Protein AF-D4KCF3-F1 (afdb_monomer)

Solvent-accessible surface area (backbone atoms only — not comparable to full-atom values): 6699 Å² total; per-residue (Å²): 130,83,52,75,65,58,49,42,72,72,76,52,61,69,68,56,55,52,52,35,52,56,47,53,54,55,45,32,79,72,72,47,59,63,82,80,36,34,41,85,78,40,50,38,67,75,55,26,59,61,24,51,52,48,23,74,75,68,70,46,65,66,29,54,43,51,24,51,48,25,52,52,46,22,71,77,32,55,71,55,88,88,70,74,95,71,94,73,58,79,86,78,45,83,71,69,83,90,57,81,54,72,64,58,51,60,59,75,73,109

Structure (mmCIF, N/CA/C/O backbone):
data_AF-D4KCF3-F1
#
_entry.id   AF-D4KCF3-F1
#
loop_
_atom_site.group_PDB
_atom_site.id
_atom_site.type_symbol
_atom_site.label_atom_id
_atom_site.label_alt_id
_atom_site.label_comp_id
_atom_site.label_asym_id
_atom_site.label_entity_id
_atom_site.label_seq_id
_atom_site.pdbx_PDB_ins_code
_atom_site.Cartn_x
_atom_site.Cartn_y
_atom_site.Cartn_z
_atom_site.occupancy
_atom_site.B_iso_or_equiv
_atom_site.auth_seq_id
_atom_site.auth_comp_id
_atom_site.auth_asym_id
_atom_site.auth_atom_id
_atom_site.pdbx_PDB_model_num
ATOM 1 N N . MET A 1 1 ? -24.249 8.684 19.299 1.00 83.88 1 MET A N 1
ATOM 2 C CA . MET A 1 1 ? -23.344 8.234 18.224 1.00 83.88 1 MET A CA 1
ATOM 3 C C . MET A 1 1 ? -22.205 9.226 18.164 1.00 83.88 1 MET A C 1
ATOM 5 O O . MET A 1 1 ? -22.478 10.414 18.312 1.00 83.88 1 MET A O 1
ATOM 9 N N . ASP A 1 2 ? -20.975 8.747 18.005 1.00 90.31 2 ASP A N 1
ATOM 10 C CA . ASP A 1 2 ? -19.811 9.614 17.807 1.00 90.31 2 ASP A CA 1
ATOM 11 C C . ASP A 1 2 ? -19.990 10.448 16.529 1.00 90.31 2 ASP A C 1
ATOM 13 O O . ASP A 1 2 ? -20.615 10.005 15.561 1.00 90.31 2 ASP A O 1
ATOM 17 N N . THR A 1 3 ? -19.457 11.666 16.524 1.00 96.25 3 THR A N 1
ATOM 18 C CA . THR A 1 3 ? -19.396 12.501 15.317 1.00 96.25 3 THR A CA 1
ATOM 19 C C . THR A 1 3 ? -18.349 11.958 14.341 1.00 96.25 3 THR A C 1
ATOM 21 O O . THR A 1 3 ? -17.403 11.278 14.741 1.00 96.25 3 THR A O 1
ATOM 24 N N . THR A 1 4 ? -18.453 12.318 13.058 1.00 95.50 4 THR A N 1
ATOM 25 C CA . THR A 1 4 ? -17.449 11.951 12.042 1.00 95.50 4 THR A CA 1
ATOM 26 C C . THR A 1 4 ? -16.034 12.358 12.452 1.00 95.50 4 THR A C 1
ATOM 28 O O . THR A 1 4 ? -15.092 11.604 12.234 1.00 95.50 4 THR A O 1
ATOM 31 N N . GLN A 1 5 ? -15.881 13.525 13.083 1.00 95.31 5 GLN A N 1
ATOM 32 C CA . GLN A 1 5 ? -14.581 13.995 13.554 1.00 95.31 5 GLN A 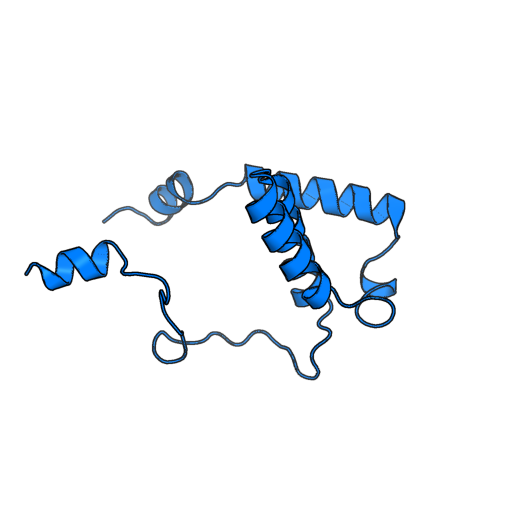CA 1
ATOM 33 C C . GLN A 1 5 ? -14.010 13.083 14.646 1.00 95.31 5 GLN A C 1
ATOM 35 O O . GLN A 1 5 ? -12.863 12.670 14.536 1.00 95.31 5 GLN A O 1
ATOM 40 N N . GLN A 1 6 ? -14.813 12.719 15.649 1.00 97.12 6 GLN A N 1
ATOM 41 C CA . GLN A 1 6 ? -14.375 11.831 16.732 1.00 97.12 6 GLN A CA 1
ATOM 42 C C . GLN A 1 6 ? -13.975 10.443 16.213 1.00 97.12 6 GLN A C 1
ATOM 44 O O . GLN A 1 6 ? -13.008 9.861 16.696 1.00 97.12 6 GLN A O 1
ATOM 49 N N . ILE A 1 7 ? -14.688 9.928 15.204 1.00 96.06 7 ILE A N 1
ATOM 50 C CA . ILE A 1 7 ? -14.343 8.658 14.552 1.00 96.06 7 ILE A CA 1
ATOM 51 C C . ILE A 1 7 ? -12.975 8.763 13.873 1.00 96.06 7 ILE A C 1
ATOM 53 O O . ILE A 1 7 ? -12.123 7.905 14.079 1.00 96.06 7 ILE A O 1
ATOM 57 N N . LEU A 1 8 ? -12.734 9.824 13.098 1.00 95.81 8 LEU A N 1
ATOM 58 C CA . LEU A 1 8 ? -11.454 10.016 12.413 1.00 95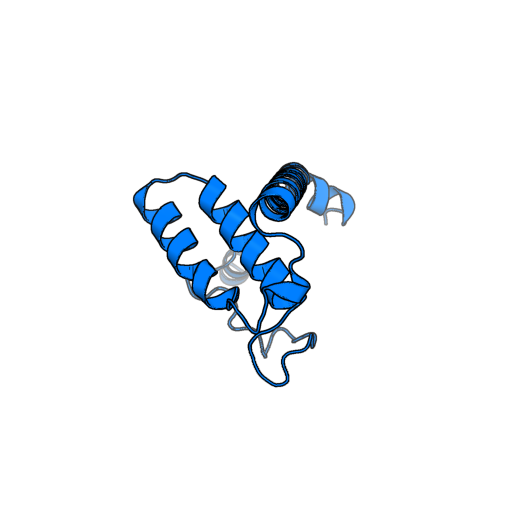.81 8 LEU A CA 1
ATOM 59 C C . LEU A 1 8 ? -10.303 10.254 13.397 1.00 95.81 8 LEU A C 1
ATOM 61 O O . LEU A 1 8 ? -9.232 9.693 13.220 1.00 95.81 8 LEU A O 1
ATOM 65 N N . GLU A 1 9 ? -10.508 11.033 14.457 1.00 94.62 9 GLU A N 1
ATOM 66 C CA . GLU A 1 9 ? -9.487 11.238 15.493 1.00 94.62 9 GLU A CA 1
ATOM 67 C C . GLU A 1 9 ? -9.084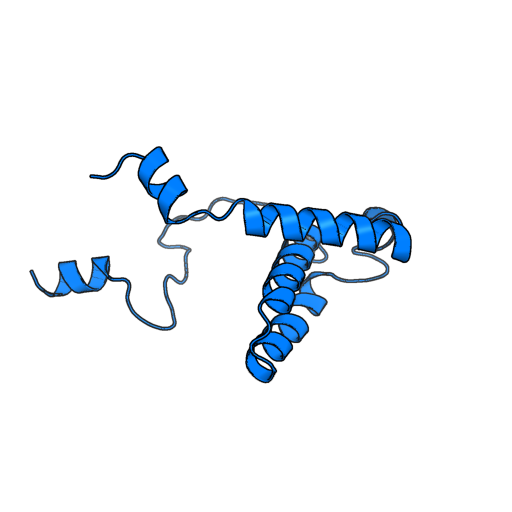 9.932 16.191 1.00 94.62 9 GLU A C 1
ATOM 69 O O . GLU A 1 9 ? -7.931 9.788 16.598 1.00 94.62 9 GLU A O 1
ATOM 74 N N . ARG A 1 10 ? -10.015 8.978 16.314 1.00 94.56 10 ARG A N 1
ATOM 75 C CA . ARG A 1 10 ? -9.759 7.667 16.918 1.00 94.56 10 ARG A CA 1
ATOM 76 C C . ARG A 1 10 ? -9.135 6.672 15.939 1.00 94.56 10 ARG A C 1
ATOM 78 O O . ARG A 1 10 ? -8.192 5.978 16.307 1.00 94.56 10 ARG A O 1
ATOM 85 N N . ASP A 1 11 ? -9.671 6.591 14.722 1.00 95.19 11 ASP A N 1
ATOM 86 C CA . ASP A 1 11 ? -9.456 5.452 13.821 1.00 95.19 11 ASP A CA 1
ATOM 87 C C . ASP A 1 11 ? -8.620 5.804 12.566 1.00 95.19 11 ASP A C 1
ATOM 89 O O . ASP A 1 11 ? -8.313 4.919 11.766 1.00 95.19 11 ASP A O 1
ATOM 93 N N . TRP A 1 12 ? -8.219 7.071 12.374 1.00 97.00 12 TRP A N 1
ATOM 94 C CA . TRP A 1 12 ? -7.384 7.516 11.246 1.00 97.00 12 TRP A CA 1
ATOM 95 C C . TRP A 1 12 ? -5.977 7.960 11.677 1.00 97.00 12 TRP A C 1
ATOM 97 O O . TRP A 1 12 ? -5.812 8.795 12.563 1.00 97.00 12 TRP A O 1
ATOM 107 N N . ASP A 1 13 ? -4.941 7.480 10.978 1.00 97.19 13 ASP A N 1
ATOM 108 C CA . ASP A 1 13 ? -3.540 7.824 11.263 1.00 97.19 13 ASP A CA 1
ATOM 109 C C . ASP A 1 13 ? -2.902 8.685 10.154 1.00 97.19 13 ASP A C 1
ATOM 111 O O . ASP A 1 13 ? -2.358 8.193 9.161 1.00 97.19 13 ASP A O 1
ATOM 115 N N . ASN A 1 14 ? -2.868 10.005 10.360 1.00 96.69 14 ASN A N 1
ATOM 116 C CA . ASN A 1 14 ? -2.137 10.930 9.481 1.00 96.69 14 ASN A CA 1
ATOM 117 C C . ASN A 1 14 ? -0.619 10.660 9.450 1.00 96.69 14 ASN A C 1
ATOM 119 O O . ASN A 1 14 ? 0.062 10.963 8.465 1.00 96.69 14 ASN A O 1
ATOM 123 N N . GLY A 1 15 ? -0.070 10.067 10.510 1.00 97.75 15 GLY A N 1
ATOM 124 C CA . GLY A 1 15 ? 1.315 9.631 10.577 1.00 97.75 15 GLY A CA 1
ATOM 125 C C . GLY A 1 15 ? 1.617 8.483 9.615 1.00 97.75 15 GLY A C 1
ATOM 126 O O . GLY A 1 15 ? 2.747 8.410 9.123 1.00 97.75 15 GLY A O 1
ATOM 127 N N . PHE A 1 16 ? 0.655 7.608 9.316 1.00 98.31 16 PHE A N 1
ATOM 128 C CA . PHE A 1 16 ? 0.777 6.573 8.285 1.00 98.31 16 PHE A CA 1
ATOM 129 C C . PHE A 1 16 ? 0.892 7.209 6.895 1.00 98.31 16 PHE A C 1
ATOM 131 O O . PHE A 1 16 ? 1.864 6.962 6.175 1.00 98.31 16 PHE A O 1
ATOM 138 N N . VAL A 1 17 ? -0.017 8.134 6.569 1.00 98.12 17 VAL A N 1
ATOM 139 C CA . VAL A 1 17 ? -0.014 8.880 5.297 1.00 98.12 17 VAL A CA 1
ATOM 140 C C . VAL A 1 17 ? 1.284 9.668 5.117 1.00 98.12 17 VAL A C 1
ATOM 142 O O . VAL A 1 17 ? 1.881 9.664 4.040 1.00 98.12 17 VAL A O 1
ATOM 145 N N . LYS A 1 18 ? 1.798 10.300 6.178 1.00 98.50 18 LYS A N 1
ATOM 146 C CA . LYS A 1 18 ? 3.075 11.019 6.096 1.00 98.50 18 LYS A CA 1
ATOM 147 C C . LYS A 1 18 ? 4.249 10.088 5.775 1.00 98.50 18 LYS A C 1
ATOM 149 O O . LYS A 1 18 ? 5.129 10.454 4.995 1.00 98.50 18 LYS A O 1
ATOM 154 N N . LYS A 1 19 ? 4.270 8.875 6.338 1.00 98.62 19 LYS A N 1
ATOM 155 C CA . LYS A 1 19 ? 5.303 7.873 6.026 1.00 98.62 19 LYS A CA 1
ATOM 156 C C . LYS A 1 19 ? 5.191 7.382 4.581 1.00 98.62 19 LYS A C 1
ATOM 158 O O . LYS A 1 19 ? 6.226 7.233 3.932 1.00 98.62 19 LYS A O 1
ATOM 163 N N . MET A 1 20 ? 3.970 7.207 4.063 1.00 98.62 20 MET A N 1
ATOM 164 C CA . MET A 1 20 ? 3.740 6.921 2.641 1.00 98.62 20 MET A CA 1
ATOM 165 C C . MET A 1 20 ? 4.375 7.999 1.755 1.00 98.62 20 MET A C 1
ATOM 167 O O . MET A 1 20 ? 5.225 7.685 0.923 1.00 98.62 20 MET A O 1
ATOM 171 N N . GLN A 1 21 ? 4.057 9.275 2.009 1.00 98.44 21 GLN A N 1
ATOM 172 C CA . GLN A 1 21 ? 4.613 10.419 1.271 1.00 98.44 21 GLN A CA 1
ATOM 173 C C . GLN A 1 21 ? 6.145 10.430 1.282 1.00 98.44 21 GLN A C 1
ATOM 175 O O . GLN A 1 21 ? 6.769 10.553 0.231 1.00 98.44 21 GLN A O 1
ATOM 180 N N . ASN A 1 22 ? 6.763 10.255 2.455 1.00 98.25 22 ASN A N 1
ATOM 181 C CA . ASN A 1 22 ? 8.222 10.242 2.581 1.00 98.25 22 ASN A CA 1
ATOM 182 C C . ASN A 1 22 ? 8.865 9.155 1.703 1.00 98.25 22 ASN A C 1
ATOM 184 O O . ASN A 1 22 ? 9.912 9.379 1.100 1.00 98.25 22 ASN A O 1
ATOM 188 N N . ARG A 1 23 ? 8.233 7.983 1.602 1.00 97.31 23 ARG A N 1
ATOM 189 C CA . ARG A 1 23 ? 8.714 6.868 0.775 1.00 97.31 23 ARG A CA 1
ATOM 190 C C . ARG A 1 23 ? 8.535 7.123 -0.713 1.00 97.31 23 ARG A C 1
ATOM 192 O O . ARG A 1 23 ? 9.460 6.834 -1.461 1.00 97.31 23 ARG A O 1
ATOM 199 N N . ILE A 1 24 ? 7.420 7.720 -1.135 1.00 97.56 24 ILE A N 1
ATOM 200 C CA . ILE A 1 24 ? 7.230 8.130 -2.535 1.00 97.56 24 ILE A CA 1
ATOM 201 C C . ILE A 1 24 ? 8.309 9.132 -2.959 1.00 97.56 24 ILE A C 1
ATOM 203 O O . ILE A 1 24 ? 8.882 8.980 -4.034 1.00 97.56 24 ILE A O 1
ATOM 207 N N . LEU A 1 25 ? 8.658 10.094 -2.096 1.00 97.81 25 LEU A N 1
ATOM 208 C CA . LEU A 1 25 ? 9.747 11.038 -2.367 1.00 97.81 25 LEU A CA 1
ATOM 209 C C . LEU A 1 25 ? 11.094 10.323 -2.533 1.00 97.81 25 LEU A C 1
ATOM 211 O O . LEU A 1 25 ? 11.797 10.555 -3.511 1.00 97.81 25 LEU A O 1
ATOM 215 N N . VAL A 1 26 ? 11.444 9.413 -1.618 1.00 96.88 26 VAL A N 1
ATOM 216 C CA . VAL A 1 26 ? 12.681 8.619 -1.737 1.00 96.88 26 VAL A CA 1
ATOM 217 C C . VAL A 1 26 ? 12.679 7.775 -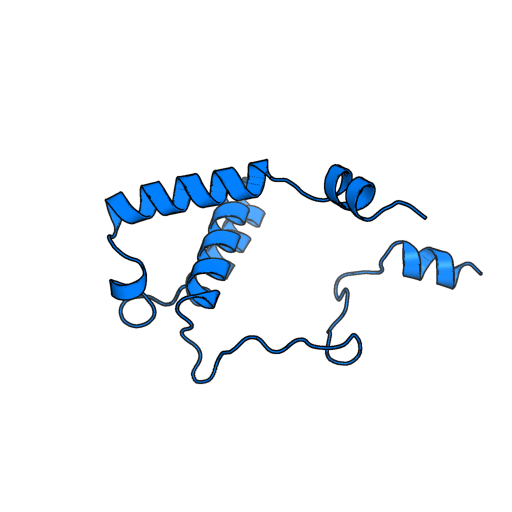3.015 1.00 96.88 26 VAL A C 1
ATOM 219 O O . VAL A 1 26 ? 13.693 7.720 -3.710 1.00 96.88 26 VAL A O 1
ATOM 222 N N . SER A 1 27 ? 11.555 7.140 -3.350 1.00 94.75 27 SER A N 1
ATOM 223 C CA . SER A 1 27 ? 11.401 6.355 -4.576 1.00 94.75 27 SER A CA 1
ATOM 224 C C . SER A 1 27 ? 11.547 7.210 -5.830 1.00 94.75 27 SER A C 1
ATOM 226 O O . SER A 1 27 ? 12.188 6.761 -6.773 1.00 94.75 27 SER A O 1
ATOM 228 N N . HIS A 1 28 ? 11.041 8.446 -5.834 1.00 96.50 28 HIS A N 1
ATOM 229 C CA . HIS A 1 28 ? 11.222 9.366 -6.954 1.00 96.50 28 HIS A CA 1
ATOM 230 C C . HIS A 1 28 ? 12.704 9.635 -7.233 1.00 96.50 28 HIS A C 1
ATOM 232 O O . HIS A 1 28 ? 13.154 9.521 -8.369 1.00 96.50 28 HIS A O 1
ATOM 238 N N . TYR A 1 29 ? 13.494 9.903 -6.193 1.00 96.19 29 TYR A N 1
ATOM 239 C CA . TYR A 1 29 ? 14.934 10.110 -6.361 1.00 96.19 29 TYR A CA 1
ATOM 240 C C . TYR A 1 29 ? 15.691 8.842 -6.785 1.00 96.19 29 TYR A C 1
ATOM 242 O O . TYR A 1 29 ? 16.764 8.948 -7.370 1.00 96.19 29 TYR A O 1
ATOM 250 N N . LYS A 1 30 ? 15.153 7.649 -6.501 1.00 94.31 30 LYS A N 1
ATOM 251 C CA . LYS A 1 30 ? 15.762 6.365 -6.890 1.00 94.31 30 LYS A CA 1
ATOM 252 C C . LYS A 1 30 ? 15.386 5.907 -8.299 1.00 94.31 30 LYS A C 1
ATOM 254 O O . LYS A 1 30 ? 16.231 5.344 -8.986 1.00 94.31 30 LYS A O 1
ATOM 259 N N . TYR A 1 31 ? 14.131 6.096 -8.698 1.00 93.50 31 TYR A N 1
ATOM 260 C CA . TYR A 1 31 ? 13.539 5.449 -9.875 1.00 93.50 31 TYR A CA 1
ATOM 261 C C . TYR A 1 31 ? 12.907 6.433 -10.870 1.00 93.50 31 TYR A C 1
ATOM 263 O O . TYR A 1 31 ? 12.509 6.025 -11.955 1.00 93.50 31 TYR A O 1
ATOM 271 N N . GLY A 1 32 ? 12.828 7.723 -10.538 1.00 95.62 32 GLY A N 1
ATOM 272 C CA . GLY A 1 32 ? 12.219 8.745 -11.388 1.00 95.62 32 GLY A CA 1
ATOM 273 C C . GLY A 1 32 ? 10.702 8.853 -11.219 1.00 95.62 32 GLY A C 1
ATOM 274 O O . GLY A 1 32 ? 10.153 8.646 -10.134 1.00 95.62 32 GLY A O 1
ATOM 275 N N . TRP A 1 33 ? 10.006 9.275 -12.275 1.00 96.88 33 TRP A N 1
ATOM 276 C CA . TRP A 1 33 ? 8.559 9.489 -12.228 1.00 96.88 33 TRP A CA 1
ATOM 277 C C . TRP A 1 33 ? 7.781 8.180 -12.372 1.00 96.88 33 TRP A C 1
ATOM 279 O O . TRP A 1 33 ? 8.099 7.330 -13.203 1.00 96.88 33 TRP A O 1
ATOM 289 N N . MET A 1 34 ? 6.706 8.040 -11.593 1.00 96.56 34 MET A N 1
ATOM 290 C CA . MET A 1 34 ? 5.884 6.824 -11.590 1.00 96.56 34 MET A CA 1
ATOM 291 C C . MET A 1 34 ? 5.250 6.555 -12.960 1.00 96.56 34 MET A C 1
ATOM 293 O O . MET A 1 34 ? 5.284 5.419 -13.417 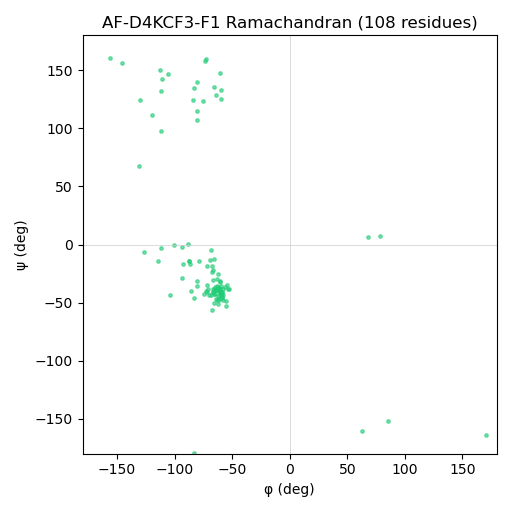1.00 96.56 34 MET A O 1
ATOM 297 N N . ASN A 1 35 ? 4.778 7.595 -13.654 1.00 95.75 35 ASN A N 1
ATOM 298 C CA . ASN A 1 35 ? 4.169 7.489 -14.986 1.00 95.75 35 ASN A CA 1
ATOM 299 C C . ASN A 1 35 ? 5.135 7.042 -16.100 1.00 95.75 35 ASN A C 1
ATOM 301 O O . ASN A 1 35 ? 4.688 6.737 -17.197 1.00 95.75 35 ASN A O 1
ATOM 305 N N . GLN A 1 36 ? 6.446 7.042 -15.846 1.00 97.06 36 GLN A N 1
ATOM 306 C CA . GLN A 1 36 ? 7.457 6.518 -16.769 1.00 97.06 36 GLN A CA 1
ATOM 307 C C . GLN A 1 36 ? 7.778 5.045 -16.491 1.00 97.06 36 GLN A C 1
ATOM 309 O O . GLN A 1 36 ? 8.391 4.381 -17.319 1.00 97.06 36 GLN A O 1
ATOM 314 N N . THR A 1 37 ? 7.404 4.550 -15.308 1.00 96.62 37 THR A N 1
ATOM 315 C CA . THR A 1 37 ? 7.688 3.183 -14.857 1.00 96.62 37 THR A CA 1
ATOM 316 C C . THR A 1 37 ? 6.453 2.294 -14.946 1.00 96.62 37 THR A C 1
ATOM 318 O O . THR A 1 37 ? 6.546 1.154 -15.388 1.00 96.62 37 THR A O 1
ATOM 321 N N . TYR A 1 38 ? 5.296 2.801 -14.526 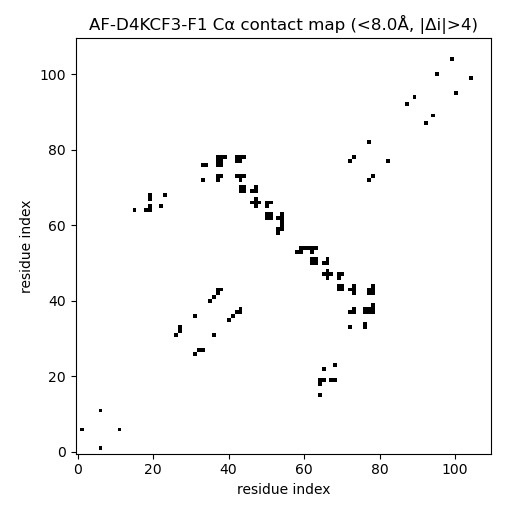1.00 97.56 38 TYR A N 1
ATOM 322 C CA . TYR A 1 38 ? 4.063 2.032 -14.407 1.00 97.56 38 TYR A CA 1
ATOM 323 C C . TYR A 1 38 ? 3.038 2.470 -15.460 1.00 97.56 38 TYR A C 1
ATOM 325 O O . TYR A 1 38 ? 2.908 3.672 -15.705 1.00 97.56 38 TYR A O 1
ATOM 333 N N . PRO A 1 39 ? 2.261 1.532 -16.026 1.00 96.50 39 PRO A N 1
ATOM 334 C CA . PRO A 1 39 ? 2.327 0.081 -15.806 1.00 96.50 39 PRO A CA 1
ATOM 335 C C . PRO A 1 39 ? 3.304 -0.659 -16.747 1.00 96.50 39 PRO A C 1
ATOM 337 O O . PRO A 1 39 ? 3.403 -1.885 -16.678 1.00 96.50 39 PRO A O 1
ATOM 340 N N . ASP A 1 40 ? 3.990 0.054 -17.646 1.00 95.19 40 ASP A N 1
ATOM 341 C CA . ASP A 1 40 ? 4.686 -0.559 -18.788 1.00 95.19 40 ASP A CA 1
ATOM 342 C C . ASP A 1 40 ? 5.982 -1.295 -18.416 1.00 95.19 40 ASP A C 1
ATOM 344 O O . ASP A 1 40 ? 6.242 -2.388 -18.919 1.00 95.19 40 ASP A O 1
ATOM 348 N N . LEU A 1 41 ? 6.808 -0.713 -17.538 1.00 96.56 41 LEU A N 1
ATOM 349 C CA . LEU A 1 41 ? 8.091 -1.300 -17.120 1.00 96.56 41 LEU A CA 1
ATOM 350 C C . LEU A 1 41 ? 7.956 -2.140 -15.845 1.00 96.56 41 LEU A C 1
ATOM 352 O O . LEU A 1 41 ? 8.717 -3.085 -15.641 1.00 96.56 41 LEU A O 1
ATOM 356 N N . ALA A 1 42 ? 6.994 -1.803 -14.986 1.00 96.69 42 ALA A N 1
ATOM 357 C CA . ALA A 1 42 ? 6.658 -2.543 -13.777 1.00 96.69 42 ALA A CA 1
ATOM 358 C C . ALA A 1 42 ? 5.152 -2.480 -13.500 1.00 96.69 42 ALA A C 1
ATOM 360 O O . ALA A 1 42 ? 4.470 -1.544 -13.904 1.00 96.69 42 ALA A O 1
ATOM 361 N N . GLN A 1 43 ? 4.636 -3.460 -12.754 1.00 97.31 43 GLN A N 1
ATOM 362 C CA . GLN A 1 43 ? 3.220 -3.547 -12.384 1.00 97.31 43 GLN A CA 1
ATOM 363 C C . GLN A 1 43 ? 3.084 -3.504 -10.863 1.00 97.31 43 GLN A C 1
ATOM 365 O O . GLN A 1 43 ? 3.487 -4.445 -10.177 1.00 97.31 43 GLN A O 1
ATOM 370 N N . ALA A 1 44 ? 2.525 -2.416 -10.332 1.00 98.00 44 ALA A N 1
ATOM 371 C CA . ALA A 1 44 ? 2.523 -2.143 -8.897 1.00 98.00 44 ALA A CA 1
ATOM 372 C C . ALA A 1 44 ? 1.709 -3.177 -8.106 1.00 98.00 44 ALA A C 1
ATOM 374 O O . ALA A 1 44 ? 2.142 -3.604 -7.037 1.00 98.00 44 ALA A O 1
ATOM 375 N N . VAL A 1 45 ? 0.597 -3.671 -8.659 1.00 98.12 45 VAL A N 1
ATOM 376 C CA . VAL A 1 45 ? -0.213 -4.733 -8.036 1.00 98.12 45 VAL A CA 1
ATOM 377 C C . VAL A 1 45 ? 0.594 -5.993 -7.695 1.00 98.12 45 VAL A C 1
ATOM 379 O O . VAL A 1 45 ? 0.364 -6.618 -6.657 1.00 98.12 45 VAL A O 1
ATOM 382 N N . LYS A 1 46 ? 1.590 -6.352 -8.517 1.00 98.12 46 LYS A N 1
ATOM 383 C CA . LYS A 1 46 ? 2.431 -7.542 -8.296 1.00 98.12 46 LYS A CA 1
ATOM 384 C C . LYS A 1 46 ? 3.396 -7.378 -7.121 1.00 98.12 46 LYS A C 1
ATOM 386 O O . LYS A 1 46 ? 3.853 -8.373 -6.563 1.00 98.12 46 LYS A O 1
ATOM 391 N N . GLU A 1 47 ? 3.656 -6.144 -6.701 1.00 97.88 47 GLU A N 1
ATOM 392 C CA . GLU A 1 47 ? 4.568 -5.826 -5.604 1.00 97.88 47 GLU A CA 1
ATOM 393 C C . GLU A 1 47 ? 3.885 -5.846 -4.227 1.00 97.88 47 GLU A C 1
ATOM 395 O O . GLU A 1 47 ? 4.577 -5.920 -3.208 1.00 97.88 47 GLU A O 1
ATOM 400 N N . ILE A 1 48 ? 2.546 -5.852 -4.174 1.00 98.56 48 ILE A N 1
ATOM 401 C CA . ILE A 1 48 ? 1.762 -5.788 -2.928 1.00 98.56 48 ILE A CA 1
ATOM 402 C C . ILE A 1 48 ? 1.929 -7.066 -2.092 1.00 98.56 48 ILE A C 1
ATOM 404 O O . ILE A 1 48 ? 2.355 -7.008 -0.936 1.00 98.56 48 ILE A O 1
ATOM 408 N N . TYR A 1 49 ? 1.635 -8.238 -2.663 1.00 98.19 49 TYR A N 1
ATOM 409 C CA . TYR A 1 49 ? 1.676 -9.507 -1.922 1.00 98.19 49 TYR A CA 1
ATOM 410 C C . TYR A 1 49 ? 3.052 -9.836 -1.320 1.00 98.19 49 TYR A C 1
ATOM 412 O O . TYR A 1 49 ? 3.094 -10.253 -0.160 1.00 98.19 49 TYR A O 1
ATOM 420 N N . PRO A 1 50 ? 4.188 -9.619 -2.016 1.00 98.56 50 PRO A N 1
ATOM 421 C CA . PRO A 1 50 ? 5.507 -9.783 -1.409 1.00 98.56 50 PRO A CA 1
ATOM 422 C C . PRO A 1 50 ? 5.724 -8.942 -0.140 1.00 98.56 50 PRO A C 1
ATOM 424 O O . PRO A 1 50 ? 6.348 -9.426 0.804 1.00 98.56 50 PRO A O 1
ATOM 427 N N . ARG A 1 51 ? 5.188 -7.712 -0.077 1.00 98.56 51 ARG A N 1
ATOM 428 C CA . ARG A 1 51 ? 5.271 -6.844 1.116 1.00 98.56 51 ARG A CA 1
ATOM 429 C C . ARG A 1 51 ? 4.413 -7.387 2.251 1.00 98.56 51 ARG A C 1
ATOM 431 O O . ARG A 1 51 ? 4.891 -7.485 3.376 1.00 98.56 51 ARG A O 1
ATOM 438 N N . VAL A 1 52 ? 3.192 -7.829 1.954 1.00 98.62 52 VAL A N 1
ATOM 439 C CA . VAL A 1 52 ? 2.333 -8.483 2.955 1.00 98.62 52 VAL A CA 1
ATOM 440 C C . VAL A 1 52 ? 3.006 -9.745 3.502 1.00 98.62 52 VAL A C 1
ATOM 442 O O . VAL A 1 52 ? 3.066 -9.933 4.713 1.00 98.62 52 VAL A O 1
ATOM 445 N N . LYS A 1 53 ? 3.606 -10.572 2.639 1.00 98.62 53 LYS A N 1
ATOM 446 C CA . LYS A 1 53 ? 4.371 -11.749 3.071 1.00 98.62 53 LYS A CA 1
ATOM 447 C C . LYS A 1 53 ? 5.535 -11.362 3.989 1.00 98.62 53 LYS A C 1
ATOM 449 O O . LYS A 1 53 ? 5.702 -11.970 5.040 1.00 98.62 53 LYS A O 1
ATOM 454 N N . LYS A 1 54 ? 6.303 -10.325 3.640 1.00 98.56 54 LYS A N 1
ATOM 455 C CA . LYS A 1 54 ? 7.395 -9.817 4.485 1.00 98.56 54 LYS A CA 1
ATOM 456 C C . LYS A 1 54 ? 6.911 -9.292 5.833 1.00 98.56 54 LYS A C 1
ATOM 458 O O . LYS A 1 54 ? 7.555 -9.559 6.842 1.00 98.56 54 LYS A O 1
ATOM 463 N N . TYR A 1 55 ? 5.772 -8.606 5.871 1.00 98.75 55 TYR A N 1
ATOM 464 C CA . TYR A 1 55 ? 5.135 -8.207 7.124 1.00 98.75 55 TYR A CA 1
ATOM 465 C C . TYR A 1 55 ? 4.825 -9.419 8.009 1.00 98.75 55 TYR A C 1
ATOM 467 O O . TYR A 1 55 ? 5.192 -9.416 9.180 1.00 98.75 55 TYR A O 1
ATOM 475 N N . LEU A 1 56 ? 4.222 -10.467 7.443 1.00 98.50 56 LEU A N 1
ATOM 476 C CA . LEU A 1 56 ? 3.908 -11.693 8.182 1.00 98.50 56 LEU A CA 1
ATOM 477 C C . LEU A 1 56 ? 5.169 -12.415 8.684 1.00 98.50 56 LEU A C 1
ATOM 479 O O . LEU A 1 56 ? 5.158 -12.977 9.773 1.00 98.50 56 LEU A O 1
ATOM 483 N N . GLU A 1 57 ? 6.259 -12.386 7.913 1.00 98.56 57 GLU A N 1
ATOM 484 C CA . GLU A 1 57 ? 7.537 -13.000 8.292 1.00 98.56 57 GLU A CA 1
ATOM 485 C C . GLU A 1 57 ? 8.268 -12.234 9.403 1.00 98.56 57 GLU A C 1
ATOM 487 O O . GLU A 1 57 ? 8.882 -12.854 10.269 1.00 98.56 57 GLU A O 1
ATOM 492 N N . THR A 1 58 ? 8.269 -10.897 9.361 1.00 98.56 58 THR A N 1
ATOM 493 C CA . THR A 1 58 ? 9.170 -10.088 10.203 1.00 98.56 58 THR A CA 1
ATOM 494 C C . THR A 1 58 ? 8.462 -9.234 11.248 1.00 98.56 58 THR A C 1
ATOM 496 O O . THR A 1 58 ? 9.132 -8.651 12.096 1.00 98.56 58 THR A O 1
ATOM 499 N N . GLY A 1 59 ? 7.145 -9.057 11.148 1.00 98.44 59 GLY A N 1
ATOM 500 C CA . GLY A 1 59 ? 6.366 -8.145 11.989 1.00 98.44 59 GLY A CA 1
ATOM 501 C C . GLY A 1 59 ? 6.655 -6.653 11.770 1.00 98.44 59 GLY A C 1
ATOM 502 O O . GLY A 1 59 ? 6.133 -5.817 12.505 1.00 98.44 59 GLY A O 1
ATOM 503 N N . ASN A 1 60 ? 7.470 -6.281 10.775 1.00 98.62 60 ASN A N 1
ATOM 504 C CA . ASN A 1 60 ? 7.811 -4.876 10.526 1.00 98.62 60 ASN A CA 1
ATOM 505 C C . ASN A 1 60 ? 6.683 -4.189 9.741 1.00 98.62 60 ASN A C 1
ATOM 507 O O . ASN A 1 60 ? 6.435 -4.516 8.579 1.00 98.62 60 ASN A O 1
ATOM 511 N N . THR A 1 61 ? 6.021 -3.209 10.356 1.00 98.31 61 THR A N 1
ATOM 512 C CA . THR A 1 61 ? 4.886 -2.481 9.767 1.00 98.31 61 THR A CA 1
ATOM 513 C C . THR A 1 61 ? 5.274 -1.565 8.608 1.00 98.31 61 THR A C 1
ATOM 515 O O . THR A 1 61 ? 4.403 -1.159 7.841 1.00 98.31 61 THR A O 1
ATOM 518 N N . GLU A 1 62 ? 6.565 -1.287 8.401 1.00 98.19 62 GLU A N 1
ATOM 519 C CA . GLU A 1 62 ? 7.054 -0.610 7.195 1.00 98.19 62 GLU A CA 1
ATOM 520 C C . GLU A 1 62 ? 6.578 -1.296 5.914 1.00 98.19 62 GLU A C 1
ATOM 522 O O . GLU A 1 62 ? 6.182 -0.615 4.969 1.00 98.19 62 GLU A O 1
ATOM 527 N N . TRP A 1 63 ? 6.530 -2.628 5.905 1.00 98.62 63 TRP A N 1
ATOM 528 C CA . TRP A 1 63 ? 6.065 -3.377 4.746 1.00 98.62 63 TRP A CA 1
ATOM 529 C C . TRP A 1 63 ? 4.592 -3.101 4.414 1.00 98.62 63 TRP A C 1
ATOM 531 O O . TRP A 1 63 ? 4.223 -3.120 3.244 1.00 98.62 63 TRP A O 1
ATOM 541 N N . LEU A 1 64 ? 3.752 -2.779 5.405 1.00 98.69 64 LEU A N 1
ATOM 542 C CA . LEU A 1 64 ? 2.359 -2.377 5.170 1.00 98.69 64 LEU A CA 1
ATOM 543 C C . LEU A 1 64 ? 2.265 -0.976 4.555 1.00 98.69 64 LEU A C 1
ATOM 545 O O . LEU A 1 64 ? 1.411 -0.730 3.706 1.00 98.69 64 LEU A O 1
ATOM 549 N N . ILE A 1 65 ? 3.170 -0.071 4.937 1.00 98.56 65 ILE A N 1
ATOM 550 C CA . ILE A 1 65 ? 3.277 1.263 4.328 1.00 98.56 65 ILE A CA 1
ATOM 551 C C . ILE A 1 65 ? 3.684 1.126 2.856 1.00 98.56 65 ILE A C 1
ATOM 553 O O . ILE A 1 65 ? 3.120 1.794 1.990 1.00 98.56 65 ILE A O 1
ATOM 557 N N . ASP A 1 66 ? 4.628 0.234 2.555 1.00 98.19 66 ASP A N 1
ATOM 558 C CA . ASP A 1 66 ? 5.038 -0.045 1.178 1.00 98.19 66 ASP A CA 1
ATOM 559 C C . ASP A 1 66 ? 3.913 -0.695 0.367 1.00 98.19 66 ASP A C 1
ATOM 561 O O . ASP A 1 66 ? 3.669 -0.285 -0.767 1.00 98.19 66 ASP A O 1
ATOM 565 N N . ALA A 1 67 ? 3.187 -1.658 0.943 1.00 98.69 67 ALA A N 1
ATOM 566 C CA . ALA A 1 67 ? 2.017 -2.256 0.302 1.00 98.69 67 ALA A CA 1
ATOM 567 C C . ALA A 1 67 ? 0.959 -1.192 -0.043 1.00 98.69 67 ALA A C 1
ATOM 569 O O . ALA A 1 67 ? 0.449 -1.179 -1.162 1.00 98.69 67 ALA A O 1
ATOM 570 N N . ALA A 1 68 ? 0.685 -0.256 0.874 1.00 98.62 68 ALA A N 1
ATOM 571 C CA . ALA A 1 68 ? -0.226 0.860 0.628 1.00 98.62 68 ALA A CA 1
ATOM 572 C C . ALA A 1 68 ? 0.286 1.810 -0.468 1.00 98.62 68 ALA A C 1
ATOM 574 O O . ALA A 1 68 ? -0.495 2.269 -1.300 1.00 98.62 68 ALA A O 1
ATOM 575 N N . ASN A 1 69 ? 1.595 2.081 -0.517 1.00 98.56 69 ASN A N 1
ATOM 576 C CA . ASN A 1 69 ? 2.192 2.868 -1.597 1.00 98.56 69 ASN A CA 1
ATOM 577 C C . ASN A 1 69 ? 2.028 2.188 -2.959 1.00 98.56 69 ASN A C 1
ATOM 579 O O . ASN A 1 69 ? 1.650 2.859 -3.914 1.00 98.56 69 ASN A O 1
ATOM 583 N N . PHE A 1 70 ? 2.259 0.876 -3.064 1.00 98.62 70 PHE A N 1
ATOM 584 C CA . PHE A 1 70 ? 2.029 0.149 -4.317 1.00 98.62 70 PHE A CA 1
ATOM 585 C C . PHE A 1 70 ? 0.551 0.101 -4.705 1.00 98.62 70 PHE A C 1
ATOM 587 O O . PHE A 1 70 ? 0.239 0.278 -5.878 1.00 98.62 70 PHE A O 1
ATOM 594 N N . ALA A 1 71 ? -0.362 -0.048 -3.743 1.00 98.62 71 ALA A N 1
ATOM 595 C CA . ALA A 1 71 ? -1.795 0.063 -4.009 1.00 98.62 71 ALA A CA 1
ATOM 596 C C . ALA A 1 71 ? -2.173 1.457 -4.548 1.00 98.62 71 ALA A C 1
ATOM 598 O O . ALA A 1 71 ? -2.943 1.562 -5.498 1.00 98.62 71 ALA A O 1
ATOM 599 N N . MET A 1 72 ? -1.589 2.526 -3.996 1.00 98.38 72 MET A N 1
ATOM 600 C CA . MET A 1 72 ? -1.791 3.894 -4.487 1.00 98.38 72 MET A CA 1
ATOM 601 C C . MET A 1 72 ? -1.202 4.098 -5.892 1.00 98.38 72 MET A C 1
ATOM 603 O O . MET A 1 72 ? -1.846 4.709 -6.741 1.00 98.38 72 MET A O 1
ATOM 607 N N . ILE A 1 73 ? -0.016 3.548 -6.170 1.00 98.38 73 ILE A N 1
ATOM 608 C CA . ILE A 1 73 ? 0.588 3.587 -7.510 1.00 98.38 73 ILE A CA 1
ATOM 609 C C . ILE A 1 73 ? -0.300 2.860 -8.520 1.00 98.38 73 ILE A C 1
ATOM 611 O O . ILE A 1 73 ? -0.561 3.410 -9.582 1.00 98.38 73 ILE A O 1
ATOM 615 N N . GLU A 1 74 ? -0.793 1.665 -8.188 1.00 98.50 74 GLU A N 1
ATOM 616 C CA . GLU A 1 74 ? -1.711 0.909 -9.047 1.00 98.50 74 GLU A CA 1
ATOM 617 C C . GLU A 1 74 ? -3.020 1.675 -9.280 1.00 98.50 74 GLU A C 1
ATOM 619 O O . GLU A 1 74 ? -3.542 1.677 -10.387 1.00 98.50 74 GLU A O 1
ATOM 624 N N . TYR A 1 75 ? -3.534 2.379 -8.270 1.00 98.12 75 TYR A N 1
ATOM 625 C CA . TYR A 1 75 ? -4.707 3.239 -8.427 1.00 98.12 75 TYR A CA 1
ATOM 626 C C . TYR A 1 75 ? -4.471 4.382 -9.435 1.00 98.12 75 TYR A C 1
ATOM 628 O O . TYR A 1 75 ? -5.368 4.708 -10.210 1.00 98.12 75 TYR A O 1
ATOM 636 N N . LEU A 1 76 ? -3.277 4.989 -9.446 1.00 97.56 76 LEU A N 1
ATOM 637 C CA . LEU A 1 76 ? -2.923 6.074 -10.375 1.00 97.56 76 LEU A CA 1
ATOM 638 C C . LEU A 1 76 ? -2.522 5.581 -11.774 1.00 97.56 76 LEU A C 1
ATOM 640 O O . LEU A 1 76 ? -2.794 6.252 -12.768 1.00 97.56 76 LEU A O 1
ATOM 644 N N . HIS A 1 77 ? -1.848 4.436 -11.845 1.00 97.50 77 HIS A N 1
ATOM 645 C CA . HIS A 1 77 ? -1.277 3.846 -13.054 1.00 97.50 77 HIS A CA 1
ATOM 646 C C . HIS A 1 77 ? -1.678 2.367 -13.151 1.00 97.50 77 HIS A C 1
ATOM 648 O O . HIS A 1 77 ? -0.822 1.488 -13.005 1.00 97.50 77 HIS A O 1
ATOM 654 N N . PRO A 1 78 ? -2.974 2.075 -13.358 1.00 97.75 78 PRO A N 1
ATOM 655 C CA . PRO A 1 78 ? -3.473 0.713 -13.292 1.00 97.75 78 PRO A CA 1
ATOM 656 C C . PRO A 1 78 ? -2.901 -0.150 -14.410 1.00 97.75 78 PRO A C 1
ATOM 658 O O . PRO A 1 78 ? -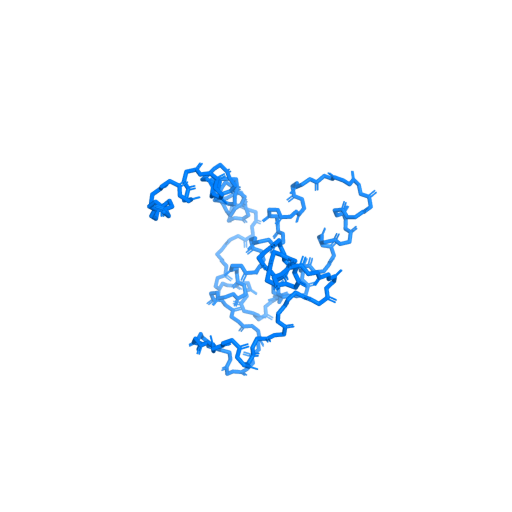2.882 0.231 -15.579 1.00 97.75 78 PRO A O 1
ATOM 661 N N . SER A 1 79 ? -2.483 -1.355 -14.041 1.00 97.69 79 SER A N 1
ATOM 662 C CA . SER A 1 79 ? -2.013 -2.385 -14.967 1.00 97.69 79 SER A CA 1
ATOM 663 C C . SER A 1 79 ? -3.150 -3.240 -15.535 1.00 97.69 79 SER A C 1
ATOM 665 O O . SER A 1 79 ? -2.975 -3.913 -16.552 1.00 97.69 79 SER A O 1
ATOM 667 N N . VAL A 1 80 ? -4.327 -3.214 -14.903 1.00 97.44 80 VAL A N 1
ATOM 668 C CA . VAL A 1 80 ? -5.519 -3.945 -15.347 1.00 97.44 80 VAL A CA 1
ATOM 669 C C . VAL A 1 80 ? -6.273 -3.134 -16.403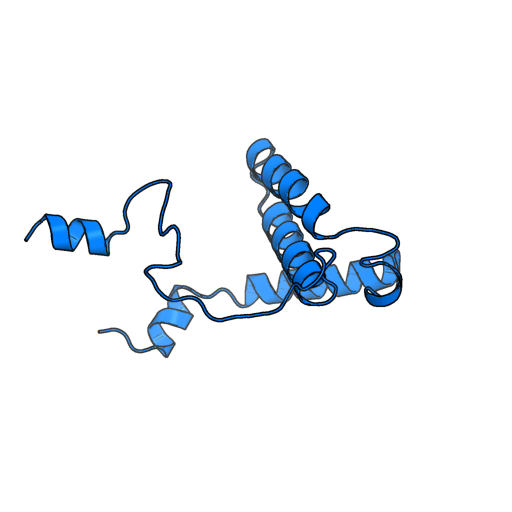 1.00 97.44 80 VAL A C 1
ATOM 671 O O . VAL A 1 80 ? -6.687 -1.999 -16.164 1.00 97.44 80 VAL A O 1
ATOM 674 N N . VAL A 1 81 ? -6.494 -3.736 -17.575 1.00 96.31 81 VAL A N 1
ATOM 675 C CA . VAL A 1 81 ? -7.233 -3.106 -18.681 1.00 96.31 81 VAL A CA 1
ATOM 676 C C . VAL A 1 81 ? -8.653 -2.753 -18.236 1.00 96.31 81 VAL A C 1
ATOM 678 O O . VAL A 1 81 ? -9.399 -3.611 -17.772 1.00 96.31 81 VAL A O 1
ATOM 681 N N . GLY A 1 82 ? -9.030 -1.483 -18.404 1.00 96.31 82 GLY A N 1
ATOM 682 C CA . GLY A 1 82 ? -10.360 -0.982 -18.049 1.00 96.31 82 GLY A CA 1
ATOM 683 C C . GLY A 1 82 ? -10.568 -0.713 -16.556 1.00 96.31 82 GLY A C 1
ATOM 684 O O . GLY A 1 82 ? -11.692 -0.408 -16.156 1.00 96.31 82 GLY A O 1
ATOM 685 N N . ALA A 1 83 ? -9.521 -0.800 -15.731 1.00 97.00 83 ALA A N 1
ATOM 686 C CA . ALA A 1 83 ? -9.615 -0.444 -14.322 1.00 97.00 83 ALA A CA 1
ATOM 687 C C . ALA A 1 83 ? -10.032 1.022 -14.139 1.00 97.00 83 ALA A C 1
ATOM 689 O O . ALA A 1 83 ? -9.492 1.933 -14.767 1.00 97.00 83 ALA A O 1
ATOM 690 N N . HIS A 1 84 ? -11.007 1.233 -13.261 1.00 96.31 84 HIS A N 1
ATOM 691 C CA . HIS A 1 84 ? -11.523 2.540 -12.881 1.00 96.31 84 HIS A CA 1
ATOM 692 C C . HIS A 1 84 ? -12.166 2.444 -11.495 1.00 96.31 84 HIS A C 1
ATOM 694 O O . HIS A 1 84 ? -12.530 1.359 -11.037 1.00 96.31 84 HIS A O 1
ATOM 700 N N . PHE A 1 85 ? -12.324 3.582 -10.826 1.00 95.56 85 PHE A N 1
ATOM 701 C CA . PHE A 1 85 ? -13.090 3.641 -9.588 1.00 95.56 85 PHE A CA 1
ATOM 702 C C . PHE A 1 85 ? -14.595 3.582 -9.890 1.00 95.56 85 PHE A C 1
ATOM 704 O O . PHE A 1 85 ? -15.123 4.428 -10.611 1.00 95.56 85 PHE A O 1
ATOM 711 N N . LYS A 1 86 ? -15.281 2.607 -9.291 1.00 93.81 86 LYS A N 1
ATOM 712 C CA . LYS A 1 86 ? -16.741 2.520 -9.193 1.00 93.81 86 LYS A CA 1
ATOM 713 C C . LYS A 1 86 ? -17.065 2.257 -7.724 1.00 93.81 86 LYS A C 1
ATOM 715 O O . LYS A 1 86 ? -16.556 1.294 -7.159 1.00 93.81 86 LYS A O 1
ATOM 720 N N . GLY A 1 87 ? -17.888 3.105 -7.109 1.00 90.38 87 GLY A N 1
ATOM 721 C CA . GLY A 1 87 ? -18.405 2.825 -5.769 1.00 90.38 87 GLY A CA 1
ATOM 722 C C . GLY A 1 87 ? -19.280 1.572 -5.800 1.00 90.38 87 GLY A C 1
ATOM 723 O O . GLY A 1 87 ? -20.167 1.480 -6.647 1.00 90.38 87 GLY A O 1
ATOM 724 N N . THR A 1 88 ? -19.008 0.622 -4.912 1.00 90.25 88 THR A N 1
ATOM 725 C CA . THR A 1 88 ? -19.794 -0.603 -4.725 1.00 90.25 88 THR A CA 1
ATOM 726 C C . THR A 1 88 ? -20.620 -0.503 -3.447 1.00 90.25 88 THR A C 1
ATOM 728 O O . THR A 1 88 ? -20.212 0.151 -2.483 1.00 90.25 88 THR A O 1
ATOM 731 N N . ASP A 1 89 ? -21.806 -1.107 -3.456 1.00 88.12 89 ASP A N 1
ATOM 732 C CA . ASP A 1 89 ? -22.655 -1.198 -2.269 1.00 88.12 89 ASP A CA 1
ATOM 733 C C . ASP A 1 89 ? -22.243 -2.371 -1.358 1.00 88.12 89 ASP A C 1
ATOM 735 O O . ASP A 1 89 ? -21.263 -3.081 -1.605 1.00 88.12 89 ASP A O 1
ATOM 739 N N . SER A 1 90 ? -22.967 -2.550 -0.250 1.00 81.50 90 SER A N 1
ATOM 740 C CA . SER A 1 90 ? -22.706 -3.641 0.690 1.00 81.50 90 SER A CA 1
ATOM 741 C C . SER A 1 90 ? -22.989 -5.028 0.112 1.00 81.50 90 SER A C 1
ATOM 743 O O . SER A 1 90 ? -22.433 -5.988 0.631 1.00 81.50 90 SER A O 1
ATOM 745 N N . GLU A 1 91 ? -23.821 -5.150 -0.927 1.00 85.50 91 GLU A N 1
ATOM 746 C CA . GLU A 1 91 ? -24.157 -6.443 -1.539 1.00 85.50 91 GLU A CA 1
ATOM 747 C C . GLU A 1 91 ? -23.065 -6.909 -2.511 1.00 85.50 91 GLU A C 1
ATOM 749 O O . GLU A 1 91 ? -22.805 -8.105 -2.632 1.00 85.50 91 GLU A O 1
ATOM 754 N N . GLU A 1 92 ? -22.371 -5.972 -3.163 1.00 88.00 92 GLU A N 1
ATOM 755 C CA . GLU A 1 92 ? -21.187 -6.251 -3.988 1.00 88.00 92 GLU A CA 1
ATOM 756 C C . GLU A 1 92 ? -19.908 -6.467 -3.145 1.00 88.00 92 GLU A C 1
ATOM 758 O O . GLU A 1 92 ? -18.893 -6.948 -3.659 1.00 88.00 92 GLU A O 1
ATOM 763 N N . SER A 1 93 ? -19.919 -6.101 -1.858 1.00 85.50 93 SER A N 1
ATOM 764 C CA . SER A 1 93 ? -18.766 -6.228 -0.963 1.00 85.50 93 SER A CA 1
ATOM 765 C C . SER A 1 93 ? -18.647 -7.644 -0.383 1.00 85.50 93 SER A C 1
ATOM 767 O O . SER A 1 93 ? -19.620 -8.171 0.151 1.00 85.50 93 SER A O 1
ATOM 769 N N . PRO A 1 94 ? -17.447 -8.254 -0.361 1.00 86.44 94 PRO A N 1
ATOM 770 C CA . PRO A 1 94 ? -17.244 -9.551 0.288 1.00 86.44 94 PRO A CA 1
ATOM 771 C C . PRO A 1 94 ? -17.364 -9.496 1.823 1.00 86.44 94 PRO A C 1
ATOM 773 O O . PRO A 1 94 ? -17.265 -10.535 2.475 1.00 86.44 94 PRO A O 1
ATOM 776 N N . GLY A 1 95 ? -17.529 -8.305 2.411 1.00 88.06 95 GLY A N 1
ATOM 777 C CA . GLY A 1 95 ? -17.579 -8.121 3.858 1.00 88.06 95 GLY A CA 1
ATOM 778 C C . GLY A 1 95 ? -16.277 -8.525 4.560 1.00 88.06 95 GLY A C 1
ATOM 779 O O . GLY A 1 95 ? -15.202 -8.602 3.954 1.00 88.06 95 GLY A O 1
ATOM 780 N N . LEU A 1 96 ? -16.362 -8.771 5.869 1.00 89.75 96 LEU A N 1
ATOM 781 C CA . LEU A 1 96 ? -15.263 -9.354 6.636 1.00 89.75 96 LEU A CA 1
ATOM 782 C C . LEU A 1 96 ? -15.252 -10.870 6.417 1.00 89.75 96 LEU A C 1
ATOM 784 O O . LEU A 1 96 ? -16.094 -11.593 6.930 1.00 89.75 96 LEU A O 1
ATOM 788 N N . THR A 1 97 ? -14.281 -11.369 5.655 1.00 91.56 97 THR A N 1
ATOM 789 C CA . THR A 1 97 ? -14.198 -12.8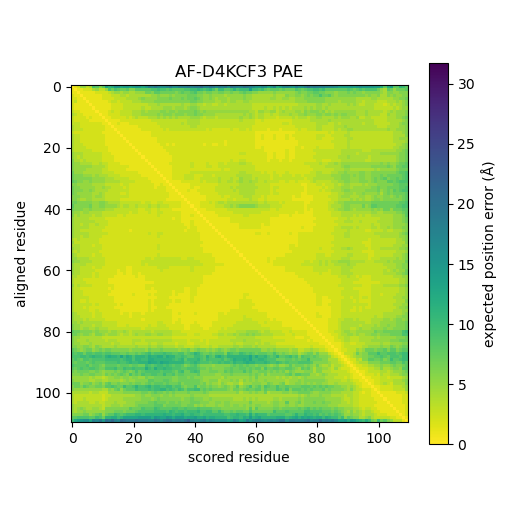03 5.319 1.00 91.56 97 THR A CA 1
ATOM 790 C C . THR A 1 97 ? -13.436 -13.638 6.350 1.00 91.56 97 THR A C 1
ATOM 792 O O . THR A 1 97 ? -13.512 -14.864 6.328 1.00 91.56 97 THR A O 1
ATOM 795 N N . SER A 1 98 ? -12.696 -12.999 7.259 1.00 92.06 98 SER A N 1
ATOM 796 C CA . SER A 1 98 ? -11.879 -13.665 8.285 1.00 92.06 98 SER A CA 1
ATOM 797 C C . SER A 1 98 ? -12.526 -13.713 9.674 1.00 92.06 98 SER A C 1
ATOM 799 O O . SER A 1 98 ? -11.918 -14.243 10.604 1.00 92.06 98 SER A O 1
ATOM 801 N N . GLY A 1 99 ? -13.730 -13.164 9.843 1.00 92.19 99 GLY A N 1
ATOM 802 C CA . GLY A 1 99 ? -14.412 -13.082 11.133 1.00 92.19 99 GLY A CA 1
ATOM 803 C C . GLY A 1 99 ? -15.658 -12.203 11.072 1.00 92.19 99 GLY A C 1
ATOM 804 O O . GLY A 1 99 ? -16.139 -11.890 9.991 1.00 92.19 99 GLY A O 1
ATOM 805 N N . ILE A 1 100 ? -16.153 -11.792 12.238 1.00 92.69 100 ILE A N 1
ATOM 806 C CA . ILE A 1 100 ? -17.299 -10.884 12.379 1.00 92.69 100 ILE A CA 1
ATOM 807 C C . ILE A 1 100 ? -16.850 -9.546 12.968 1.00 92.69 100 ILE A C 1
ATOM 809 O O . ILE A 1 100 ? -15.895 -9.479 13.748 1.00 92.69 100 ILE A O 1
ATOM 813 N N . SER A 1 101 ? -17.542 -8.473 12.614 1.00 92.81 101 SER A N 1
ATOM 814 C CA . SER A 1 101 ? -17.400 -7.170 13.251 1.00 92.81 101 SER A CA 1
ATOM 815 C C . SER A 1 101 ? -18.046 -7.165 14.638 1.00 92.81 101 SER A C 1
ATOM 817 O O . SER A 1 101 ? -18.957 -7.936 14.942 1.00 92.81 101 SER A O 1
ATOM 819 N N . TYR A 1 102 ? -17.613 -6.233 15.488 1.00 92.81 102 TYR A N 1
ATOM 820 C CA . TYR A 1 102 ? -18.220 -6.041 16.806 1.00 92.81 102 TYR A CA 1
ATOM 821 C C . TYR A 1 102 ? -19.715 -5.674 16.718 1.00 92.81 102 TYR A C 1
ATOM 823 O O . TYR A 1 102 ? -20.496 -6.095 17.563 1.00 92.81 102 TYR A O 1
ATOM 831 N N . LYS A 1 103 ? -20.138 -4.951 15.671 1.00 91.44 103 LYS A N 1
ATOM 832 C CA . LYS A 1 103 ? -21.555 -4.617 15.462 1.00 91.44 103 LYS A CA 1
ATOM 833 C C . LYS A 1 103 ? -22.396 -5.844 15.121 1.00 91.44 103 LYS A C 1
ATOM 835 O O . LYS A 1 103 ? -23.460 -6.010 15.702 1.00 91.44 103 LYS A O 1
ATOM 840 N N . GLU A 1 104 ? -21.900 -6.715 14.243 1.00 91.44 104 GLU A N 1
ATOM 841 C CA . GLU A 1 104 ? -22.570 -7.987 13.934 1.00 91.44 104 GLU A CA 1
ATOM 842 C C . GLU A 1 104 ? -22.691 -8.864 15.186 1.00 91.44 104 GLU A C 1
ATOM 844 O O . GLU A 1 104 ? -23.730 -9.481 15.415 1.00 91.44 104 GLU A O 1
ATOM 849 N N . LEU A 1 105 ? -21.662 -8.872 16.043 1.00 94.69 105 LEU A N 1
ATOM 850 C CA . LEU A 1 105 ? -21.723 -9.559 17.331 1.00 94.69 105 LEU A CA 1
ATOM 851 C C . LEU A 1 105 ? -22.813 -8.965 18.239 1.00 94.69 105 LEU A C 1
ATOM 853 O O . LEU A 1 105 ? -23.651 -9.713 18.734 1.00 94.69 105 LEU A O 1
ATOM 857 N N . GLU A 1 106 ? -22.844 -7.643 18.433 1.00 95.81 106 GLU A N 1
ATOM 858 C CA . GLU A 1 106 ? -23.879 -6.982 19.245 1.00 95.81 106 GLU A CA 1
ATOM 859 C C . GLU A 1 106 ? -25.298 -7.218 18.713 1.00 95.81 106 GLU A C 1
ATOM 861 O O . GLU A 1 106 ? -26.238 -7.329 19.498 1.00 95.81 106 GLU A O 1
ATOM 866 N N . GLU A 1 107 ? -25.472 -7.281 17.394 1.00 92.88 107 GLU A N 1
ATOM 867 C CA . GLU A 1 107 ? -26.756 -7.581 16.756 1.00 92.88 107 GLU A CA 1
ATOM 868 C C . GLU A 1 107 ? -27.169 -9.040 16.953 1.00 92.88 107 GLU A C 1
ATOM 870 O O . GLU A 1 107 ? -28.337 -9.298 17.222 1.00 92.88 107 GLU A O 1
ATOM 875 N N . SER A 1 108 ? -26.220 -9.979 16.909 1.00 90.56 108 SER A N 1
ATOM 876 C CA . SER A 1 108 ? -26.484 -11.405 17.148 1.00 90.56 108 SER A CA 1
ATOM 877 C C . SER A 1 108 ? -26.883 -11.736 18.593 1.00 90.56 108 SER A C 1
ATOM 879 O O . SER A 1 108 ? -27.420 -12.809 18.856 1.00 90.56 108 SER A O 1
ATOM 881 N N . MET A 1 109 ? -26.592 -10.831 19.534 1.00 89.50 109 MET A N 1
ATOM 882 C CA . MET A 1 109 ? -26.881 -10.979 20.964 1.00 89.50 109 MET A CA 1
ATOM 883 C C . MET A 1 109 ? -28.224 -10.363 21.392 1.00 89.50 109 MET A C 1
ATOM 885 O O . MET A 1 109 ? -28.561 -10.432 22.576 1.00 89.50 109 MET A O 1
ATOM 889 N N . LYS A 1 110 ? -28.960 -9.734 20.469 1.00 77.06 110 LYS A N 1
ATOM 890 C CA . LYS A 1 110 ? -30.293 -9.158 20.706 1.00 77.06 110 LYS A CA 1
ATOM 891 C C . LYS A 1 110 ? -31.391 -10.150 20.349 1.00 77.06 110 LYS A C 1
ATOM 893 O O . LYS A 1 110 ? -32.408 -10.137 21.076 1.00 77.06 110 LYS A O 1
#

Radius of gyration: 17.63 Å; Cα contacts (8 Å, |Δi|>4): 75; chains: 1; bounding box: 46×28×40 Å

Sequence (110 aa):
MDTTQQILERDWDNGFVKKMQNRILVSHYKYGWMNQTYPDLAQAVKEIYPRVKKYLETGNTEWLIDAANFAMIEYLHPSVVGAHFKGTDSEESPGLTSGISYKELEESMK

Secondary structure (DSSP, 8-state):
---HHHHHHHH--HHHHHHHHHHHHHHHHHH--HHHHTTTT--HHHHHHHHHHHHHHH--THHHHHHHHHHHHHHHS--STT-------TTTS---SSS--HHHHHHHT-

Organism: NCBI:txid657322

pLDDT: mean 95.45, std 4.07, range [77.06, 98.75]

Foldseek 3Di:
DDDPVRCCVPPPDPVLVVLLVVVVVVVCVVPNDLVVCPPPPHALQVLQVVLVVVCVVPVDCVSVSSSVNSVVSCQVRPPDPPDDDDDDDPVPDPPPPPDDDPVVVVVVVD

Mean predicted aligned error: 3.79 Å